Protein AF-A0A9D8NZA0-F1 (afdb_monomer_lite)

Sequence (68 aa):
MRQRALRKPLRGEKCEARTRRGTPCQAPAGPNGRCKLHGGKSTGARTPAGQVRAYGHVLARKGHRENL

Structure (mmCIF, N/CA/C/O backbone):
data_AF-A0A9D8NZA0-F1
#
_entry.id   AF-A0A9D8NZA0-F1
#
loop_
_atom_site.group_PDB
_atom_site.id
_atom_site.type_symbol
_atom_site.label_atom_id
_atom_site.label_alt_id
_atom_site.label_comp_id
_atom_site.label_asym_id
_atom_site.label_entity_id
_atom_site.label_seq_id
_atom_site.pdbx_PDB_ins_code
_atom_site.Cartn_x
_atom_site.Cartn_y
_atom_site.Cartn_z
_atom_site.occupancy
_atom_site.B_iso_or_equiv
_atom_site.auth_seq_id
_atom_site.auth_comp_id
_atom_site.auth_asym_id
_atom_site.auth_atom_id
_atom_site.pdbx_PDB_model_num
ATOM 1 N N . MET A 1 1 ? -26.188 3.730 -5.301 1.00 48.81 1 MET A N 1
ATOM 2 C CA . MET A 1 1 ? -24.940 4.016 -4.551 1.00 48.81 1 MET A CA 1
ATOM 3 C C . MET A 1 1 ? -23.742 4.005 -5.500 1.00 48.81 1 MET A C 1
ATOM 5 O O . MET A 1 1 ? -22.909 3.109 -5.463 1.00 48.81 1 MET A O 1
ATOM 9 N N . ARG A 1 2 ? -23.701 4.962 -6.433 1.00 49.69 2 ARG A N 1
ATOM 10 C CA . ARG A 1 2 ? -22.710 5.006 -7.514 1.00 49.69 2 ARG A CA 1
ATOM 11 C C . ARG A 1 2 ? -21.576 5.962 -7.121 1.00 49.69 2 ARG A C 1
ATOM 13 O O . ARG A 1 2 ? -21.852 7.068 -6.681 1.00 49.69 2 ARG A O 1
ATOM 20 N N . GLN A 1 3 ? -20.337 5.516 -7.354 1.00 48.06 3 GLN A N 1
ATOM 21 C CA . GLN A 1 3 ? -19.095 6.307 -7.437 1.00 48.06 3 GLN A CA 1
ATOM 22 C C . GLN A 1 3 ? -18.326 6.585 -6.127 1.00 48.06 3 GLN A C 1
ATOM 24 O O . GLN A 1 3 ? -18.172 7.715 -5.681 1.00 48.06 3 GLN A O 1
ATOM 29 N N . ARG A 1 4 ? -17.680 5.547 -5.573 1.00 53.75 4 ARG A N 1
ATOM 30 C CA . ARG A 1 4 ? -16.500 5.691 -4.682 1.00 53.75 4 ARG A CA 1
ATOM 31 C C . ARG A 1 4 ? -15.182 5.769 -5.489 1.00 53.75 4 ARG A C 1
ATOM 33 O O . ARG A 1 4 ? -14.118 5.505 -4.948 1.00 53.75 4 ARG A O 1
ATOM 40 N N . ALA A 1 5 ? -15.257 6.070 -6.788 1.00 53.56 5 ALA A N 1
ATOM 41 C CA . ALA A 1 5 ? -14.260 5.659 -7.781 1.00 53.56 5 ALA A CA 1
ATOM 42 C C . ALA A 1 5 ? -13.106 6.646 -8.050 1.00 53.56 5 ALA A C 1
ATOM 44 O O . ALA A 1 5 ? -12.256 6.335 -8.874 1.00 53.56 5 ALA A O 1
ATOM 45 N N . LEU A 1 6 ? -13.029 7.804 -7.380 1.00 58.28 6 LEU A N 1
ATOM 46 C CA . LEU A 1 6 ? -12.009 8.822 -7.708 1.00 58.28 6 LEU A CA 1
ATOM 47 C C . LEU A 1 6 ? -11.236 9.401 -6.515 1.00 58.28 6 LEU A C 1
ATOM 49 O O . LEU A 1 6 ? -10.338 10.217 -6.708 1.00 58.28 6 LEU A O 1
ATOM 53 N N . ARG A 1 7 ? -11.515 8.979 -5.276 1.00 61.09 7 ARG A N 1
ATOM 54 C CA . ARG A 1 7 ? -10.720 9.435 -4.125 1.00 61.09 7 ARG A CA 1
ATOM 55 C C . ARG A 1 7 ? -9.420 8.642 -4.053 1.00 61.09 7 ARG A C 1
ATOM 57 O O . ARG A 1 7 ? -9.424 7.464 -3.702 1.00 61.09 7 ARG A O 1
ATOM 64 N N . LYS A 1 8 ? -8.310 9.292 -4.417 1.00 62.28 8 LYS A N 1
ATOM 65 C CA . LYS A 1 8 ? -6.956 8.802 -4.140 1.00 62.28 8 LYS A CA 1
ATOM 66 C C . LYS A 1 8 ? -6.864 8.554 -2.629 1.00 62.28 8 LYS A C 1
ATOM 68 O O . LYS A 1 8 ? -7.157 9.487 -1.883 1.00 62.28 8 LYS A O 1
ATOM 73 N N . PRO A 1 9 ? -6.529 7.335 -2.180 1.00 62.91 9 PRO A N 1
ATOM 74 C CA . PRO A 1 9 ? -6.616 7.000 -0.770 1.00 62.91 9 PRO A CA 1
ATOM 75 C C . PRO A 1 9 ? -5.678 7.899 0.034 1.00 62.91 9 PRO A C 1
ATOM 77 O O . PRO A 1 9 ? -4.476 7.980 -0.245 1.00 62.91 9 PRO A O 1
ATOM 80 N N . LEU A 1 10 ? -6.250 8.621 0.991 1.00 68.88 10 LEU A N 1
ATOM 81 C CA . LEU A 1 10 ? -5.524 9.556 1.832 1.00 68.88 10 LEU A CA 1
ATOM 82 C C . LEU A 1 10 ? -4.672 8.770 2.830 1.00 68.88 10 LEU A C 1
ATOM 84 O O . LEU A 1 10 ? -5.043 7.706 3.333 1.00 68.88 10 LEU A O 1
ATOM 88 N N . ARG A 1 11 ? -3.492 9.309 3.138 1.00 70.88 11 ARG A N 1
ATOM 89 C CA . ARG A 1 11 ? -2.626 8.756 4.180 1.00 70.88 11 ARG A CA 1
ATOM 90 C C . ARG A 1 11 ? -3.395 8.757 5.505 1.00 70.88 11 ARG A C 1
ATOM 92 O O . ARG A 1 11 ? -3.846 9.809 5.938 1.00 70.88 11 ARG A O 1
ATOM 99 N N . GLY A 1 12 ? -3.505 7.596 6.146 1.00 74.38 12 GLY A N 1
ATOM 100 C CA . GLY A 1 12 ? -4.257 7.440 7.396 1.00 74.38 12 GLY A CA 1
ATOM 101 C C . GLY A 1 12 ? -5.684 6.904 7.234 1.00 74.38 12 GLY A C 1
ATOM 102 O O . GLY A 1 12 ? -6.279 6.520 8.237 1.00 74.38 12 GLY A O 1
ATOM 103 N N . GLU A 1 13 ? -6.210 6.775 6.009 1.00 88.00 13 GLU A N 1
ATOM 104 C CA . GLU A 1 13 ? -7.436 5.997 5.769 1.00 88.00 13 GLU A CA 1
ATOM 105 C C . GLU A 1 13 ? -7.230 4.510 6.097 1.00 88.00 13 GLU A C 1
ATOM 107 O O . GLU A 1 13 ? -6.107 4.028 6.249 1.00 88.00 13 GLU A O 1
ATOM 112 N N . LYS A 1 14 ? -8.317 3.745 6.217 1.00 93.62 14 LYS A N 1
ATOM 113 C CA . LYS A 1 14 ? -8.234 2.302 6.472 1.00 93.62 14 LYS A CA 1
ATOM 114 C C . LYS A 1 14 ? -7.788 1.563 5.208 1.00 93.62 14 LYS A C 1
ATOM 116 O O . LYS A 1 14 ? -8.240 1.862 4.111 1.00 93.62 14 LYS A O 1
ATOM 121 N N . CYS A 1 15 ? -6.924 0.560 5.364 1.00 94.12 15 CYS A N 1
ATOM 122 C CA . CYS A 1 15 ? -6.397 -0.234 4.250 1.00 94.12 15 CYS A CA 1
ATOM 123 C C . CYS 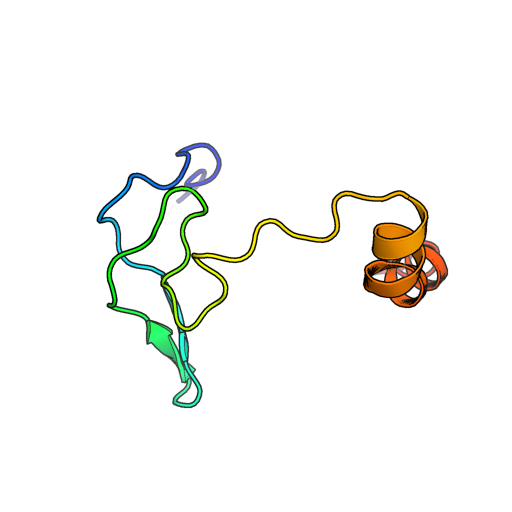A 1 15 ? -7.467 -1.019 3.472 1.00 94.12 15 CYS A C 1
ATOM 125 O O . CYS A 1 15 ? -7.280 -1.271 2.283 1.00 94.12 15 CYS A O 1
ATOM 127 N N . GLU A 1 16 ? -8.512 -1.504 4.148 1.00 94.69 16 GLU A N 1
ATOM 128 C CA . GLU A 1 16 ? -9.656 -2.241 3.576 1.00 94.69 16 GLU A CA 1
ATOM 129 C C . GLU A 1 16 ? -9.314 -3.519 2.775 1.00 94.69 16 GLU A C 1
ATOM 131 O O . GLU A 1 16 ? -10.203 -4.194 2.262 1.00 94.69 16 GLU A O 1
ATOM 136 N N . ALA A 1 17 ? -8.042 -3.925 2.711 1.00 95.06 17 ALA A N 1
ATOM 137 C CA . ALA A 1 17 ? -7.627 -5.188 2.114 1.00 95.06 17 ALA A CA 1
ATOM 138 C C . ALA A 1 17 ? -8.295 -6.367 2.831 1.00 95.06 17 ALA A C 1
ATOM 140 O O . ALA A 1 17 ? -8.364 -6.383 4.061 1.00 95.06 17 ALA A O 1
ATOM 141 N N . ARG A 1 18 ? -8.738 -7.378 2.079 1.00 96.69 18 ARG A N 1
ATOM 142 C CA . ARG A 1 18 ? -9.267 -8.611 2.666 1.00 96.69 18 ARG A CA 1
ATOM 143 C C . ARG A 1 18 ? -8.162 -9.312 3.454 1.00 96.69 18 ARG A C 1
ATOM 145 O O . ARG A 1 18 ? -7.133 -9.682 2.893 1.00 96.69 18 ARG A O 1
ATOM 152 N N . THR A 1 19 ? -8.379 -9.483 4.751 1.00 96.19 19 THR A N 1
ATOM 153 C CA . THR A 1 19 ? -7.466 -10.231 5.618 1.00 96.19 19 THR A CA 1
ATOM 154 C C . THR A 1 19 ? -7.627 -11.737 5.401 1.00 96.19 19 THR A C 1
ATOM 156 O O . THR A 1 19 ? -8.604 -12.195 4.803 1.00 96.19 19 THR A O 1
ATOM 159 N N . ARG A 1 20 ? -6.715 -12.541 5.965 1.00 95.56 20 ARG A N 1
ATOM 160 C CA . ARG A 1 20 ? -6.835 -14.012 5.967 1.00 95.56 20 ARG A CA 1
ATOM 161 C C . ARG A 1 20 ? -8.139 -14.509 6.612 1.00 95.56 20 ARG A C 1
ATOM 163 O O . ARG A 1 20 ? -8.626 -15.564 6.238 1.00 95.56 20 ARG A O 1
ATOM 170 N N . ARG A 1 21 ? -8.726 -13.734 7.534 1.00 96.31 21 ARG A N 1
ATOM 171 C CA . ARG A 1 21 ? -10.016 -14.034 8.183 1.00 96.31 21 ARG A CA 1
ATOM 172 C C . ARG A 1 21 ? -11.234 -13.616 7.347 1.00 96.31 21 ARG A C 1
ATOM 174 O O . ARG A 1 21 ? -12.359 -13.761 7.797 1.00 96.31 21 ARG A O 1
ATOM 181 N N . GLY A 1 22 ? -11.028 -13.045 6.160 1.00 96.69 22 GLY A N 1
ATOM 182 C CA . GLY A 1 22 ? -12.101 -12.572 5.282 1.00 96.69 22 GLY A CA 1
ATOM 183 C C . GLY A 1 22 ? -12.640 -11.176 5.601 1.00 96.69 22 GLY A C 1
ATOM 184 O O . GLY A 1 22 ? -13.366 -10.619 4.787 1.00 96.69 22 GLY A O 1
ATOM 185 N N . THR A 1 23 ? -12.247 -10.573 6.722 1.00 96.81 23 THR A N 1
ATOM 186 C CA . THR A 1 23 ? -12.685 -9.230 7.131 1.00 96.81 23 THR A CA 1
ATOM 187 C C . THR A 1 23 ? -11.802 -8.120 6.537 1.00 96.81 23 THR A C 1
ATOM 189 O O . THR A 1 23 ? -10.643 -8.389 6.191 1.00 96.81 23 THR A O 1
ATOM 192 N N . PRO A 1 24 ? -12.302 -6.872 6.411 1.00 96.94 24 PRO A N 1
ATOM 193 C CA . PRO A 1 24 ? -11.529 -5.750 5.877 1.00 96.94 24 PRO A CA 1
ATOM 194 C C . PRO A 1 24 ? -10.452 -5.262 6.855 1.00 96.94 24 PRO A C 1
ATOM 196 O O . PRO A 1 24 ? -10.705 -5.050 8.043 1.00 96.94 24 PRO A O 1
ATOM 199 N N . CYS A 1 25 ? -9.243 -5.025 6.344 1.00 96.44 25 CYS A N 1
ATOM 200 C CA . CYS A 1 25 ? -8.112 -4.548 7.131 1.00 96.44 25 CYS A CA 1
ATOM 201 C C . CYS A 1 25 ? -8.365 -3.141 7.698 1.00 96.44 25 CYS A C 1
ATOM 203 O O . CYS A 1 25 ? -8.615 -2.196 6.952 1.00 96.44 25 CYS A O 1
ATOM 205 N N . GLN A 1 26 ? -8.227 -3.000 9.018 1.00 95.19 26 GLN A N 1
ATOM 206 C CA . GLN A 1 26 ? -8.425 -1.734 9.736 1.00 95.19 26 GLN A CA 1
ATOM 207 C C . GLN A 1 26 ? -7.127 -0.933 9.945 1.00 95.19 26 GLN A C 1
ATOM 209 O O . GLN A 1 26 ? -7.171 0.169 10.480 1.00 95.19 26 GLN A O 1
ATOM 214 N N . ALA A 1 27 ? -5.968 -1.469 9.542 1.00 94.38 27 ALA A N 1
ATOM 215 C CA . ALA A 1 27 ? -4.685 -0.785 9.699 1.00 94.38 27 ALA A CA 1
ATOM 216 C C . ALA A 1 27 ? -4.604 0.482 8.823 1.00 94.38 27 ALA A C 1
ATOM 218 O O . ALA A 1 27 ? -5.187 0.491 7.731 1.00 94.38 27 ALA A O 1
ATOM 219 N N . PRO A 1 28 ? -3.829 1.502 9.242 1.00 93.06 28 PRO A N 1
ATOM 220 C CA . PRO A 1 28 ? -3.670 2.728 8.473 1.00 93.06 28 PRO A CA 1
ATOM 221 C C . PRO A 1 28 ? -3.004 2.450 7.121 1.00 93.06 28 PRO A C 1
ATOM 223 O O . PRO A 1 28 ? -2.005 1.725 7.015 1.00 93.06 28 PRO A O 1
ATOM 226 N N . ALA A 1 29 ? -3.580 3.033 6.080 1.00 92.94 29 ALA A N 1
ATOM 227 C CA . ALA A 1 29 ? -3.104 2.994 4.716 1.00 92.94 29 ALA A CA 1
ATOM 228 C C . ALA A 1 29 ? -1.974 4.005 4.488 1.00 92.94 29 ALA A C 1
ATOM 230 O O . ALA A 1 29 ? -1.960 5.115 5.030 1.00 92.94 29 ALA A O 1
ATOM 231 N N . GLY A 1 30 ? -1.021 3.606 3.647 1.00 88.81 30 GLY A N 1
ATOM 232 C CA . GLY A 1 30 ? -0.053 4.510 3.041 1.00 88.81 30 GLY A CA 1
ATOM 233 C C . GLY A 1 30 ? -0.633 5.240 1.821 1.00 88.81 30 GLY A C 1
ATOM 234 O O . GLY A 1 30 ? -1.803 5.065 1.491 1.00 88.81 30 GLY A O 1
ATOM 235 N N . PRO A 1 31 ? 0.193 6.013 1.093 1.00 86.94 31 PRO A N 1
ATOM 236 C CA . PRO A 1 31 ? -0.234 6.792 -0.080 1.00 86.94 31 PRO A CA 1
ATOM 237 C C . PRO A 1 31 ? -0.849 5.977 -1.227 1.00 86.94 31 PRO A C 1
ATOM 239 O O . PRO A 1 31 ? -1.500 6.532 -2.106 1.00 86.94 31 PRO A O 1
ATOM 242 N N . ASN A 1 32 ? -0.602 4.666 -1.253 1.00 83.56 32 ASN A N 1
ATOM 243 C CA . ASN A 1 32 ? -1.157 3.736 -2.233 1.00 83.56 32 ASN A CA 1
ATOM 244 C C . ASN A 1 32 ? -2.459 3.061 -1.751 1.00 83.56 32 ASN A C 1
ATOM 246 O O . ASN A 1 32 ? -2.946 2.136 -2.397 1.00 83.56 32 ASN A O 1
ATOM 250 N N . GLY A 1 33 ? -2.996 3.470 -0.596 1.00 90.12 33 GLY A N 1
ATOM 251 C CA . GLY A 1 33 ? -4.232 2.933 -0.024 1.00 90.12 33 GLY A CA 1
ATOM 252 C C . GLY A 1 33 ? -4.100 1.593 0.678 1.00 90.12 33 GLY A C 1
ATOM 253 O O . GLY A 1 33 ? -5.098 1.044 1.135 1.00 90.12 33 GLY A O 1
ATOM 254 N N . ARG A 1 34 ? -2.889 1.044 0.800 1.00 93.19 34 ARG A N 1
ATOM 255 C CA . ARG A 1 34 ? -2.653 -0.219 1.507 1.00 93.19 34 ARG A CA 1
ATOM 256 C C . ARG A 1 34 ? -1.732 -0.018 2.702 1.00 93.19 34 ARG A C 1
ATOM 258 O O . ARG A 1 34 ? -0.911 0.894 2.728 1.00 93.19 34 ARG A O 1
ATOM 265 N N . CYS A 1 35 ? -1.864 -0.861 3.724 1.00 94.31 35 CYS A N 1
ATOM 266 C CA . CYS A 1 35 ? -0.976 -0.839 4.889 1.00 94.31 35 CYS A CA 1
ATOM 267 C C . CYS A 1 35 ? 0.316 -1.619 4.610 1.00 94.31 35 CYS A C 1
ATOM 269 O O . CYS A 1 35 ? 0.384 -2.403 3.664 1.00 94.31 35 CYS A O 1
ATOM 271 N N . LYS A 1 36 ? 1.335 -1.475 5.470 1.00 93.25 36 LYS A N 1
ATOM 272 C CA . LYS A 1 36 ? 2.642 -2.150 5.313 1.00 93.25 36 LYS A CA 1
ATOM 273 C C . LYS A 1 36 ? 2.547 -3.672 5.105 1.00 93.25 36 LYS A C 1
ATOM 275 O O . LYS A 1 36 ? 3.385 -4.224 4.407 1.00 93.25 36 LYS A O 1
ATOM 280 N N . LEU A 1 37 ? 1.527 -4.317 5.677 1.00 94.56 37 LEU A N 1
ATOM 281 C CA . LEU A 1 37 ? 1.306 -5.766 5.586 1.00 94.56 37 LEU A CA 1
ATOM 282 C C . LEU A 1 37 ? 0.595 -6.191 4.293 1.00 94.56 37 LEU A C 1
ATOM 284 O O . LEU A 1 37 ? 0.695 -7.341 3.891 1.00 94.56 37 LEU A O 1
ATOM 288 N N . HIS A 1 38 ? -0.100 -5.268 3.628 1.00 94.94 38 HIS A N 1
ATOM 289 C CA . HIS A 1 38 ? -0.851 -5.522 2.396 1.00 94.94 38 HIS A CA 1
ATOM 290 C C . HIS A 1 38 ? -0.254 -4.770 1.196 1.00 94.94 38 HIS A C 1
ATOM 292 O O . HIS A 1 38 ? -0.982 -4.341 0.304 1.00 94.94 38 HIS A O 1
ATOM 298 N N . GLY A 1 39 ? 1.070 -4.576 1.180 1.00 91.94 39 GLY A N 1
ATOM 299 C CA . GLY A 1 39 ? 1.777 -3.948 0.056 1.00 91.94 39 GLY A CA 1
ATOM 300 C C . GLY A 1 39 ? 1.832 -2.419 0.099 1.00 91.94 39 GLY A C 1
ATOM 301 O O . GLY A 1 39 ? 2.239 -1.790 -0.868 1.00 91.94 39 GLY A O 1
ATOM 302 N N . GLY A 1 40 ? 1.492 -1.798 1.227 1.00 91.50 40 GLY A N 1
ATOM 303 C CA . GLY A 1 40 ? 1.490 -0.344 1.421 1.00 91.50 40 GLY A CA 1
ATOM 304 C C . GLY A 1 40 ? 2.824 0.362 1.185 1.00 91.50 40 GLY A C 1
ATOM 305 O O . GLY A 1 40 ? 2.867 1.547 0.875 1.00 91.50 40 GLY A O 1
ATOM 306 N N . LYS A 1 41 ? 3.922 -0.385 1.330 1.00 89.19 41 LYS A N 1
ATOM 307 C CA . LYS A 1 41 ? 5.291 0.070 1.053 1.00 89.19 41 LYS A CA 1
ATOM 308 C C . LYS A 1 41 ? 5.821 -0.411 -0.303 1.00 89.19 41 LYS A C 1
ATOM 310 O O . LYS A 1 41 ? 6.916 -0.022 -0.690 1.00 89.19 41 LYS A O 1
ATOM 315 N N . SER A 1 42 ? 5.077 -1.269 -1.004 1.00 88.19 42 SER A N 1
ATOM 316 C CA . SER A 1 42 ? 5.483 -1.766 -2.316 1.00 88.19 42 SER A CA 1
ATOM 317 C C . SER A 1 42 ? 5.269 -0.683 -3.363 1.00 88.19 42 SER A C 1
ATOM 319 O O . SER A 1 42 ? 4.205 -0.066 -3.435 1.00 88.19 42 SER A O 1
ATOM 321 N N . THR A 1 43 ? 6.290 -0.464 -4.181 1.00 87.19 43 THR A N 1
ATOM 322 C CA . THR A 1 43 ? 6.280 0.495 -5.290 1.00 87.19 43 THR A CA 1
ATOM 323 C C . THR A 1 43 ? 6.070 -0.188 -6.643 1.00 87.19 43 THR A C 1
ATOM 325 O O . THR A 1 43 ? 6.013 0.494 -7.662 1.00 87.19 43 THR A O 1
ATOM 328 N N . GLY A 1 44 ? 5.925 -1.520 -6.650 1.00 88.06 44 GLY A N 1
ATOM 329 C CA . GLY A 1 44 ? 5.845 -2.333 -7.862 1.00 88.06 44 GLY A CA 1
ATOM 330 C C . GLY A 1 44 ? 7.186 -2.469 -8.592 1.00 88.06 44 GLY A C 1
ATOM 331 O O . GLY A 1 44 ? 8.198 -1.878 -8.213 1.00 88.06 44 GLY A O 1
ATOM 332 N N . ALA A 1 45 ? 7.202 -3.273 -9.657 1.00 92.88 45 ALA A N 1
ATOM 333 C CA . ALA A 1 45 ? 8.368 -3.385 -10.526 1.00 92.88 45 ALA A CA 1
ATOM 334 C C . ALA A 1 45 ? 8.553 -2.097 -11.349 1.00 92.88 45 ALA A C 1
ATOM 336 O O . ALA A 1 45 ? 7.670 -1.705 -12.114 1.00 92.88 45 ALA A O 1
ATOM 337 N N . ARG A 1 46 ? 9.714 -1.450 -11.197 1.00 92.69 46 ARG A N 1
ATOM 338 C CA . ARG A 1 46 ? 10.038 -0.176 -11.866 1.00 92.69 46 ARG A CA 1
ATOM 339 C C . ARG A 1 46 ? 10.826 -0.330 -13.163 1.00 92.69 46 ARG A C 1
ATOM 341 O O . ARG A 1 46 ? 10.894 0.614 -13.936 1.00 92.69 46 ARG A O 1
ATOM 348 N N . THR A 1 47 ? 11.425 -1.495 -13.395 1.00 94.69 47 THR A N 1
ATOM 349 C CA . THR A 1 47 ? 12.193 -1.770 -14.614 1.00 94.69 47 THR A CA 1
ATOM 350 C C . THR A 1 47 ? 11.349 -2.556 -15.615 1.00 94.69 47 THR A C 1
ATOM 352 O O . THR A 1 47 ? 10.545 -3.389 -15.184 1.00 94.69 47 THR A O 1
ATOM 355 N N . PRO A 1 48 ? 11.558 -2.378 -16.934 1.00 93.25 48 PRO A N 1
ATOM 356 C CA . PRO A 1 48 ? 10.840 -3.143 -17.954 1.00 93.25 48 PRO A CA 1
ATOM 357 C C . PRO A 1 48 ? 10.973 -4.658 -17.746 1.00 93.25 48 PRO A C 1
ATOM 359 O O . PRO A 1 48 ? 9.977 -5.372 -17.670 1.00 93.25 48 PRO A O 1
ATOM 362 N N . ALA A 1 49 ? 12.196 -5.148 -17.513 1.00 93.38 49 ALA A N 1
ATOM 363 C CA . ALA A 1 49 ? 12.440 -6.565 -17.234 1.00 93.38 49 ALA A CA 1
ATOM 364 C C . ALA A 1 49 ? 11.724 -7.054 -15.959 1.00 93.38 49 ALA A C 1
ATOM 366 O O . ALA A 1 49 ? 11.197 -8.165 -15.917 1.00 93.38 49 ALA A O 1
ATOM 367 N N . GLY A 1 50 ? 11.672 -6.224 -14.911 1.00 93.25 50 GLY A N 1
ATOM 368 C CA . GLY A 1 50 ? 10.935 -6.538 -13.687 1.00 93.25 50 GLY A CA 1
ATOM 369 C C . GLY A 1 50 ? 9.425 -6.604 -13.910 1.00 93.25 50 GLY A C 1
ATOM 370 O O . GLY A 1 50 ? 8.764 -7.471 -13.344 1.00 93.25 50 GLY A O 1
ATOM 371 N N . GLN A 1 51 ? 8.881 -5.724 -14.751 1.00 91.38 51 GLN A N 1
ATOM 372 C CA . GLN A 1 51 ? 7.464 -5.722 -15.112 1.00 91.38 51 GLN A CA 1
ATOM 373 C C . GLN A 1 51 ? 7.093 -6.957 -15.930 1.00 91.38 51 GLN A C 1
ATOM 375 O O . GLN A 1 51 ? 6.084 -7.589 -15.629 1.00 91.38 51 GLN A O 1
ATOM 380 N N . VAL A 1 52 ? 7.926 -7.351 -16.897 1.00 92.12 52 VAL A N 1
ATOM 381 C CA . VAL A 1 52 ? 7.724 -8.588 -17.667 1.00 92.12 52 VAL A CA 1
ATOM 382 C C . VAL A 1 52 ? 7.709 -9.804 -16.741 1.00 92.12 52 V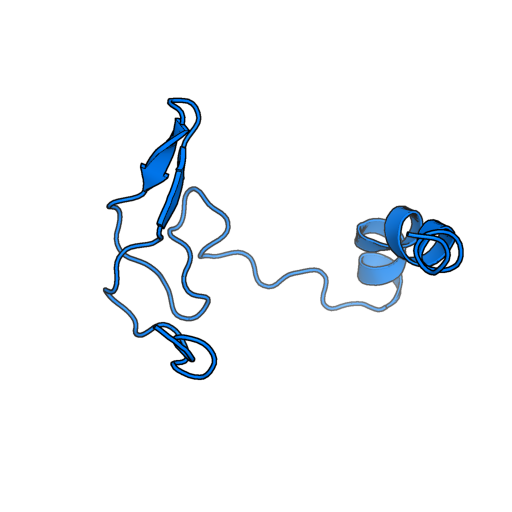AL A C 1
ATOM 384 O O . VAL A 1 52 ? 6.817 -10.636 -16.851 1.00 92.12 52 VAL A O 1
ATOM 387 N N . ARG A 1 53 ? 8.616 -9.890 -15.760 1.00 91.88 53 ARG A N 1
ATOM 388 C CA . ARG A 1 5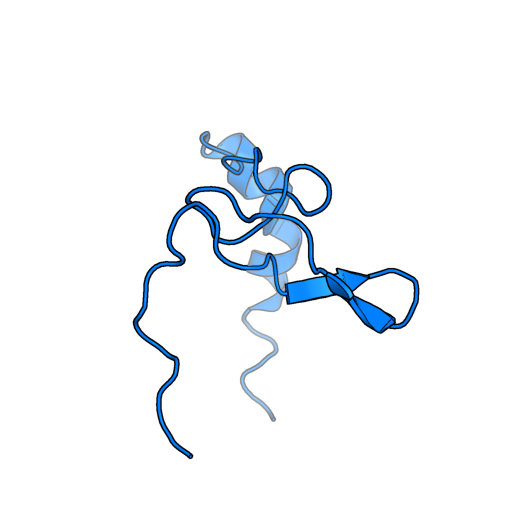3 ? 8.592 -10.989 -14.778 1.00 91.88 53 ARG A CA 1
ATOM 389 C C . ARG A 1 53 ? 7.352 -10.957 -13.881 1.00 91.88 53 ARG A C 1
ATOM 391 O O . ARG A 1 53 ? 6.716 -11.985 -13.679 1.00 91.88 53 ARG A O 1
ATOM 398 N N . ALA A 1 54 ? 6.994 -9.788 -13.350 1.00 89.75 54 ALA A N 1
ATOM 399 C CA . ALA A 1 54 ? 5.871 -9.651 -12.421 1.00 89.75 54 ALA A CA 1
ATOM 400 C C . ALA A 1 54 ? 4.504 -9.861 -13.098 1.00 89.75 54 ALA A C 1
ATOM 402 O O . ALA A 1 54 ? 3.600 -10.464 -12.518 1.00 89.75 54 ALA A O 1
ATOM 403 N N . TYR A 1 55 ? 4.349 -9.373 -14.330 1.00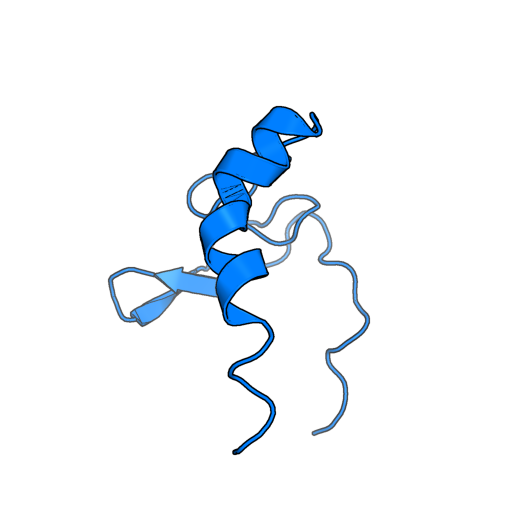 87.31 55 TYR A N 1
ATOM 404 C CA . TYR A 1 55 ? 3.067 -9.304 -15.031 1.00 87.31 55 TYR A CA 1
ATOM 405 C C . TYR A 1 55 ? 3.000 -10.158 -16.294 1.00 87.31 55 TYR A C 1
ATOM 407 O O . TYR A 1 55 ? 1.926 -10.231 -16.878 1.00 87.31 55 TYR A O 1
ATOM 415 N N . GLY A 1 56 ? 4.073 -10.821 -16.725 1.00 87.44 56 GLY A N 1
ATOM 416 C CA . GLY A 1 56 ? 4.099 -11.588 -17.978 1.00 87.44 56 GLY A CA 1
ATOM 417 C C . GLY A 1 56 ? 2.983 -12.624 -18.048 1.00 87.44 56 GLY A C 1
ATOM 418 O O . GLY A 1 56 ? 2.251 -12.695 -19.031 1.00 87.44 56 GLY A O 1
ATOM 419 N N . HIS A 1 57 ? 2.742 -13.312 -16.932 1.00 83.12 57 HIS A N 1
ATOM 420 C CA . HIS A 1 57 ? 1.635 -14.250 -16.810 1.00 83.12 57 HIS A CA 1
ATOM 421 C C . HIS A 1 57 ? 0.253 -13.584 -16.912 1.00 83.12 57 HIS A C 1
ATOM 423 O O . HIS A 1 57 ? -0.679 -14.273 -17.271 1.00 83.12 57 HIS A O 1
ATOM 429 N N . VAL 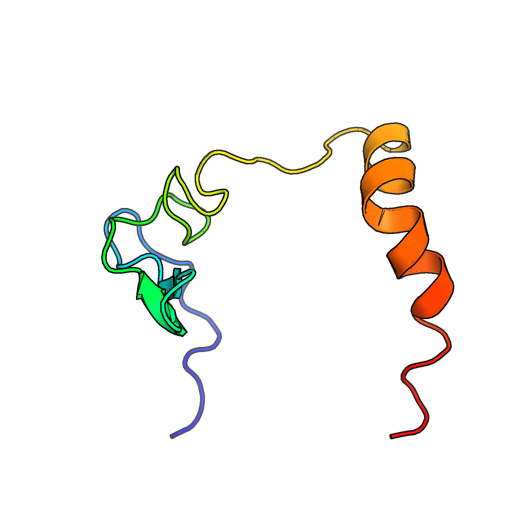A 1 58 ? 0.085 -12.293 -16.583 1.00 80.38 58 VAL A N 1
ATOM 430 C CA . VAL A 1 58 ? -1.162 -11.515 -16.765 1.00 80.38 58 VAL A CA 1
ATOM 431 C C . VAL A 1 58 ? -1.287 -11.026 -18.203 1.00 80.38 58 VAL A C 1
ATOM 433 O O . VAL A 1 58 ? -2.370 -11.115 -18.774 1.00 80.38 58 VAL A O 1
ATOM 436 N N . LEU A 1 59 ? -0.196 -10.507 -18.772 1.00 70.50 59 LEU A N 1
ATOM 437 C CA . LEU A 1 59 ? -0.145 -9.999 -20.143 1.00 70.50 59 LEU A CA 1
ATOM 438 C C . LEU A 1 59 ? -0.511 -11.100 -21.143 1.00 70.50 59 LEU A C 1
ATOM 440 O O . LEU A 1 59 ? -1.296 -10.843 -22.047 1.00 70.50 59 LEU A O 1
ATOM 444 N N . ALA A 1 60 ? -0.064 -12.335 -20.900 1.00 70.50 60 ALA A N 1
ATOM 445 C CA . ALA A 1 60 ? -0.412 -13.493 -21.718 1.00 70.50 60 ALA A CA 1
ATOM 446 C C . ALA A 1 60 ? -1.913 -13.859 -21.698 1.00 70.50 60 ALA A C 1
ATOM 448 O O . ALA A 1 60 ? -2.423 -14.375 -22.683 1.00 70.50 60 ALA A O 1
ATOM 449 N N . ARG A 1 61 ? -2.647 -13.587 -20.603 1.00 65.38 61 ARG A N 1
ATOM 450 C CA . ARG A 1 61 ? -4.076 -13.980 -20.452 1.00 65.38 61 ARG A CA 1
ATOM 451 C C . ARG A 1 61 ? -5.061 -12.862 -20.757 1.00 65.38 61 ARG A C 1
ATOM 453 O O . ARG A 1 61 ? -6.264 -13.111 -20.763 1.00 65.38 61 ARG A O 1
ATOM 460 N N . LYS A 1 62 ? -4.597 -11.625 -20.964 1.00 56.88 62 LYS A N 1
ATOM 461 C CA . LYS A 1 62 ? -5.494 -10.492 -21.241 1.00 56.88 62 LYS A CA 1
ATOM 462 C C . LYS A 1 62 ? -6.329 -10.675 -22.518 1.00 56.88 62 LYS A C 1
ATOM 464 O O . LYS A 1 62 ? -7.371 -10.044 -22.587 1.00 56.88 62 LYS A O 1
ATOM 469 N N . GLY A 1 63 ? -5.949 -11.575 -23.429 1.00 51.03 63 GLY A N 1
ATOM 470 C CA . GLY A 1 63 ? -6.763 -11.977 -24.588 1.00 51.03 63 GLY A CA 1
ATOM 471 C C . GLY A 1 63 ? -7.809 -13.078 -24.332 1.00 51.03 63 GLY A C 1
ATOM 472 O O . GLY A 1 63 ? -8.325 -13.639 -25.284 1.00 51.03 63 GLY A O 1
ATOM 473 N N . HIS A 1 64 ? -8.094 -13.464 -23.078 1.00 49.88 64 HIS A N 1
ATOM 474 C CA . HIS A 1 64 ? -9.056 -14.543 -22.766 1.00 49.88 64 HIS A CA 1
ATOM 475 C C . HIS A 1 64 ? -10.280 -14.066 -21.956 1.00 49.88 64 HIS A C 1
ATOM 477 O O . HIS A 1 64 ? -11.106 -14.874 -21.531 1.00 49.88 64 HIS A O 1
ATOM 483 N N . ARG A 1 65 ? -10.401 -12.756 -21.691 1.00 52.50 65 ARG A N 1
ATOM 484 C CA . ARG A 1 65 ? -11.441 -12.177 -20.813 1.00 52.50 65 ARG A CA 1
ATOM 485 C C . ARG A 1 65 ? -12.430 -11.260 -21.544 1.00 52.50 65 ARG A C 1
ATOM 487 O O . ARG A 1 65 ? -12.969 -10.348 -20.923 1.00 52.50 65 ARG A O 1
ATOM 494 N N . GLU A 1 66 ? -12.633 -11.497 -22.837 1.00 49.47 66 GLU A N 1
ATOM 495 C CA . GLU A 1 66 ? -13.601 -10.792 -23.695 1.00 49.47 66 GLU A CA 1
ATOM 496 C C . GLU A 1 66 ? -14.826 -11.643 -24.095 1.00 49.47 66 GLU A C 1
ATOM 498 O O . GLU A 1 66 ? -15.654 -11.185 -24.867 1.00 49.47 66 GLU A O 1
ATOM 503 N N . ASN A 1 67 ? -14.992 -12.845 -23.522 1.00 44.09 67 ASN A N 1
ATOM 504 C CA . ASN A 1 67 ? -16.170 -13.711 -23.714 1.00 44.09 67 ASN A CA 1
ATOM 505 C C . ASN A 1 67 ? -16.868 -14.055 -22.382 1.00 44.09 67 ASN A C 1
ATOM 507 O O . ASN A 1 67 ? -16.989 -15.227 -22.021 1.00 44.09 67 ASN A O 1
ATOM 511 N N . LEU A 1 68 ? -17.278 -13.038 -21.618 1.00 49.06 68 LEU A N 1
ATOM 512 C CA . LEU A 1 68 ? -18.145 -13.196 -20.442 1.00 49.06 68 LE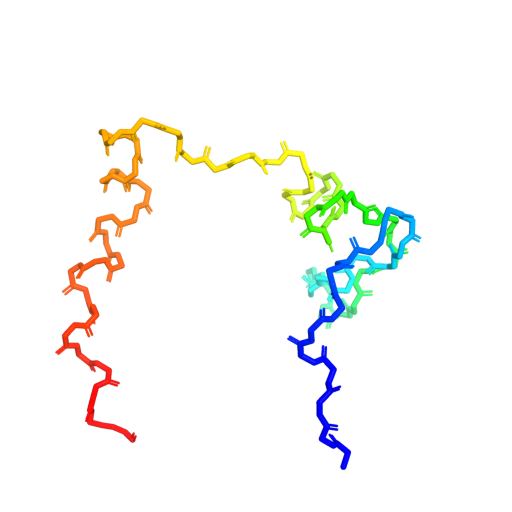U A CA 1
ATOM 513 C C . LEU A 1 68 ? -19.053 -11.982 -20.263 1.00 49.06 68 LEU A C 1
ATOM 515 O O . LEU A 1 68 ? -18.515 -10.853 -20.331 1.00 49.06 68 LEU A O 1
#

Secondary structure (DSSP, 8-state):
-----S-PPPTTSB--PBPTTSSBP-SBP-TTS--GGGTTT-----SHHHHHHHHHHHHTTGGGSS--

Foldseek 3Di:
DDDPDDDQADFQQFLQDQDPVRGGGRDTAASNSHDPVGCSVPPADPDPVRCCVVCVVVVVCPVPPPPD

pLDDT: mean 80.94, std 17.08, range [44.09, 96.94]

Radius of gyration: 15.41 Å; chains: 1; bounding box: 37×24×34 Å